Protein AF-A0A7J4EWU8-F1 (afdb_monomer)

Radius of gyration: 18.32 Å; Cα contacts (8 Å, |Δi|>4): 40; chains: 1; bounding box: 39×25×61 Å

Sequence (94 aa):
MYIPIKEIVLLIASMGILLASYRLWVMKDGKNMVYARIHIASVIDLACILIMLILNRPLLALLYLVLSPFAAHAIANADYYDRMKEKLTRKLRG

Solvent-accessible surface area (backbone atoms only — not comparable to full-atom values): 5342 Å² total; per-residue (Å²): 135,85,76,61,68,68,58,57,52,48,50,55,50,53,52,50,46,52,53,52,51,50,52,57,68,70,59,74,92,55,102,62,41,67,62,55,45,43,54,52,50,53,53,45,52,52,52,50,31,52,51,30,47,76,69,72,35,55,73,60,21,54,52,48,63,58,46,50,60,53,50,47,50,52,54,54,49,52,56,50,52,52,54,51,50,53,51,50,55,51,59,74,75,101

Nearest PDB structures (foldseek):
  8gym-assembly1_4l  TM=4.592E-01  e=3.844E+00  Tetrahymena thermophila SB210

Mean predicted aligned error: 6.3 Å

Secondary structure (DSSP, 8-state):
----HHHHHHHHHHHHHHHHHHHHHHPPP-TTHHHHHHHHHHHHHHHHHHHHHHTT-HHHHHHHHHHHHHHHHHHHHHHHHHHHHHHHHHHHH-

pLDDT: mean 86.39, std 7.36, range [47.22, 94.75]

Structure (mmCIF, N/CA/C/O backbone):
data_AF-A0A7J4EWU8-F1
#
_entry.id   AF-A0A7J4EWU8-F1
#
loop_
_atom_site.group_PDB
_atom_site.id
_atom_site.type_symbol
_atom_site.label_atom_id
_atom_site.label_alt_id
_atom_site.label_comp_id
_atom_site.label_asym_id
_atom_site.label_entity_id
_atom_site.label_seq_id
_atom_site.pdbx_PDB_ins_code
_atom_site.Cartn_x
_atom_site.Cartn_y
_atom_site.Cartn_z
_atom_site.occupancy
_atom_site.B_iso_or_equiv
_atom_site.auth_seq_id
_atom_site.auth_comp_id
_atom_site.auth_asym_id
_atom_site.auth_atom_id
_atom_site.pdbx_PDB_model_num
ATOM 1 N N . MET A 1 1 ? -13.691 14.874 28.356 1.00 47.22 1 MET A N 1
ATOM 2 C CA . MET A 1 1 ? -13.633 14.768 26.883 1.00 47.22 1 MET A CA 1
ATOM 3 C C . MET A 1 1 ? -13.024 13.413 26.552 1.00 47.22 1 MET A C 1
ATOM 5 O O . MET A 1 1 ? -11.810 13.280 26.593 1.00 47.22 1 MET A O 1
ATOM 9 N N . TYR A 1 2 ? -13.847 12.375 26.376 1.00 61.62 2 TYR A N 1
ATOM 10 C CA . TYR A 1 2 ? -13.344 11.062 25.967 1.00 61.62 2 TYR A CA 1
ATOM 11 C C . TYR A 1 2 ? -13.066 11.145 24.476 1.00 61.62 2 TYR A C 1
ATOM 13 O O . TYR A 1 2 ? -14.005 11.293 23.700 1.00 61.62 2 TYR A O 1
ATOM 21 N N . ILE A 1 3 ? -11.793 11.124 24.087 1.00 64.81 3 ILE A N 1
ATOM 22 C CA . ILE A 1 3 ? -11.449 10.906 22.689 1.00 64.81 3 ILE A CA 1
ATOM 23 C C . ILE A 1 3 ? -11.608 9.401 22.471 1.00 64.81 3 ILE A C 1
ATOM 25 O O . ILE A 1 3 ? -10.877 8.622 23.090 1.00 64.81 3 ILE A O 1
ATOM 29 N N . PRO A 1 4 ? -12.593 8.967 21.680 1.00 80.31 4 PRO A N 1
ATOM 30 C CA . PRO A 1 4 ? -12.760 7.555 21.391 1.00 80.31 4 PRO A CA 1
ATOM 31 C C . PRO A 1 4 ? -11.495 7.006 20.697 1.00 80.31 4 PRO A C 1
ATOM 33 O O . PRO A 1 4 ? -10.903 7.615 19.806 1.00 80.31 4 PRO A O 1
ATOM 36 N N . ILE A 1 5 ? -11.006 5.869 21.203 1.00 82.06 5 ILE A N 1
ATOM 37 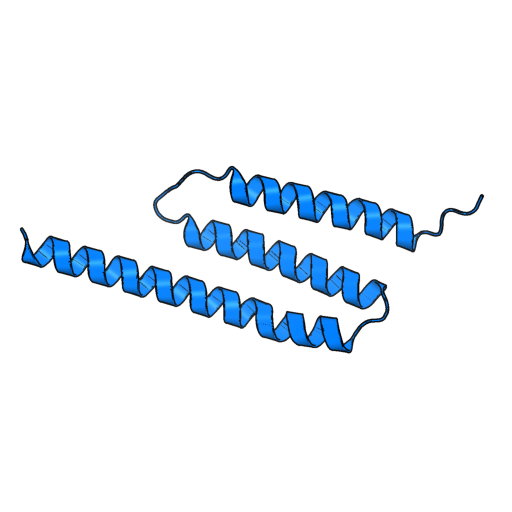C CA . ILE A 1 5 ? -9.699 5.285 20.842 1.00 82.06 5 ILE A CA 1
ATOM 38 C C . ILE A 1 5 ? -9.631 4.962 19.342 1.00 82.06 5 ILE A C 1
ATOM 40 O O . ILE A 1 5 ? -8.564 5.047 18.733 1.00 82.06 5 ILE A O 1
ATOM 44 N N . LYS A 1 6 ? -10.774 4.628 18.729 1.00 80.75 6 LYS A N 1
ATOM 45 C CA . LYS A 1 6 ? -10.869 4.279 17.306 1.00 80.75 6 LYS A CA 1
ATOM 46 C C . LYS A 1 6 ? -10.447 5.442 16.410 1.00 80.75 6 LYS A C 1
ATOM 48 O O . LYS A 1 6 ? -9.798 5.222 15.397 1.00 80.75 6 LYS A O 1
ATOM 53 N N . GLU A 1 7 ? -10.765 6.664 16.802 1.00 84.94 7 GLU A N 1
ATOM 54 C CA . GLU A 1 7 ? -10.562 7.891 16.048 1.00 84.94 7 GLU A CA 1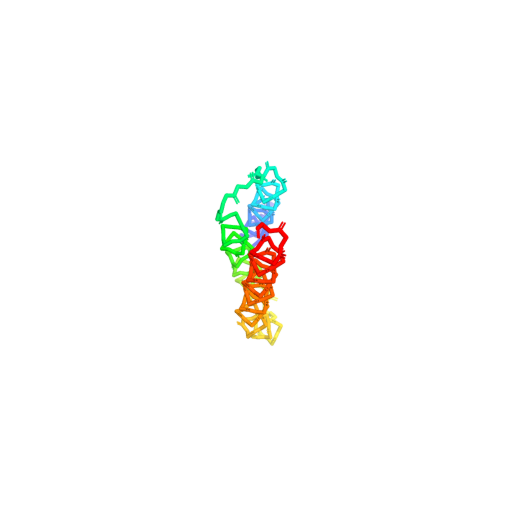
ATOM 55 C C . GLU A 1 7 ? -9.089 8.289 16.078 1.00 84.94 7 GLU A C 1
ATOM 57 O O . GLU A 1 7 ? -8.535 8.650 15.044 1.00 84.94 7 GLU A O 1
ATOM 62 N N . ILE A 1 8 ? -8.421 8.125 17.226 1.00 86.62 8 ILE A N 1
ATOM 63 C CA . ILE A 1 8 ? -6.966 8.310 17.344 1.00 86.62 8 ILE A CA 1
ATOM 64 C C . ILE A 1 8 ? -6.232 7.291 16.468 1.00 86.62 8 ILE A C 1
ATOM 66 O O . ILE A 1 8 ? -5.322 7.655 15.722 1.00 86.62 8 ILE A O 1
ATOM 70 N N . VAL A 1 9 ? -6.650 6.022 16.520 1.00 83.62 9 VAL A N 1
ATOM 71 C CA . VAL A 1 9 ? -6.074 4.955 15.690 1.00 83.62 9 VAL A CA 1
ATOM 72 C C . VAL A 1 9 ? -6.288 5.249 14.205 1.00 83.62 9 VAL A C 1
ATOM 74 O O . VAL A 1 9 ? -5.351 5.112 13.420 1.00 83.62 9 VAL A O 1
ATOM 77 N N . LEU A 1 10 ? -7.478 5.719 13.817 1.00 85.31 10 LEU A N 1
ATOM 78 C CA . LEU A 1 10 ? -7.762 6.110 12.437 1.00 85.31 10 LEU A CA 1
ATOM 79 C C . LEU A 1 10 ? -6.891 7.270 11.974 1.00 85.31 10 LEU A C 1
ATOM 81 O O . LEU A 1 10 ? -6.389 7.254 10.852 1.00 85.31 10 LEU A O 1
ATOM 85 N N . LEU A 1 11 ? -6.708 8.271 12.831 1.00 88.31 11 LEU A N 1
ATOM 86 C CA . LEU A 1 11 ? -5.931 9.456 12.508 1.00 88.31 11 LEU A CA 1
ATOM 87 C C . LEU A 1 11 ? -4.466 9.076 12.270 1.00 88.31 11 LEU A C 1
ATOM 89 O O . LEU A 1 11 ? -3.910 9.427 11.230 1.00 88.31 11 LEU A O 1
ATOM 93 N N . ILE A 1 12 ? -3.875 8.265 13.152 1.00 87.88 12 ILE A N 1
ATOM 94 C CA . ILE A 1 12 ? -2.503 7.761 12.988 1.00 87.88 12 ILE A CA 1
ATOM 95 C C . ILE A 1 12 ? -2.382 6.898 11.725 1.00 87.88 12 ILE A C 1
ATOM 97 O O . ILE A 1 12 ? -1.442 7.075 10.948 1.00 87.88 12 ILE A O 1
ATOM 101 N N . ALA A 1 13 ? -3.339 5.999 11.480 1.00 86.12 13 ALA A N 1
ATOM 102 C CA . ALA A 1 13 ? -3.326 5.132 10.305 1.00 86.12 13 ALA A CA 1
ATOM 103 C C . ALA A 1 13 ? -3.438 5.932 8.995 1.00 86.12 13 ALA A C 1
ATOM 105 O O . ALA A 1 13 ? -2.680 5.692 8.055 1.00 86.12 13 ALA A O 1
ATOM 106 N N . SER A 1 14 ? -4.322 6.933 8.951 1.00 86.94 14 SER A N 1
ATOM 107 C CA . SER A 1 14 ? -4.485 7.819 7.793 1.00 86.94 14 SER A CA 1
ATOM 108 C C . SER A 1 14 ? -3.220 8.639 7.515 1.00 86.94 14 SER A C 1
ATOM 110 O O . SER A 1 14 ? -2.781 8.725 6.367 1.00 86.94 14 SER A O 1
ATOM 112 N N . MET A 1 15 ? -2.558 9.145 8.563 1.00 90.81 15 MET A N 1
ATOM 113 C CA . MET A 1 15 ? -1.270 9.829 8.445 1.00 90.81 15 MET A CA 1
ATOM 114 C C . MET A 1 15 ? -0.183 8.890 7.899 1.00 90.81 15 MET A C 1
ATOM 116 O O . MET A 1 15 ? 0.593 9.274 7.026 1.00 90.81 15 MET A O 1
ATOM 120 N N . GLY A 1 16 ? -0.157 7.634 8.357 1.00 87.19 16 GLY A N 1
ATOM 121 C CA . GLY A 1 16 ? 0.749 6.604 7.846 1.00 87.19 16 GLY A CA 1
ATOM 122 C C . GLY A 1 16 ? 0.547 6.315 6.354 1.00 87.19 16 GLY A C 1
ATOM 123 O O . GLY A 1 16 ? 1.525 6.241 5.608 1.00 87.19 16 GLY A O 1
ATOM 124 N N . ILE A 1 17 ? -0.708 6.227 5.900 1.00 89.00 17 ILE A N 1
ATOM 125 C CA . ILE A 1 17 ? -1.058 6.042 4.482 1.00 89.00 17 ILE A CA 1
ATOM 126 C C . ILE A 1 17 ?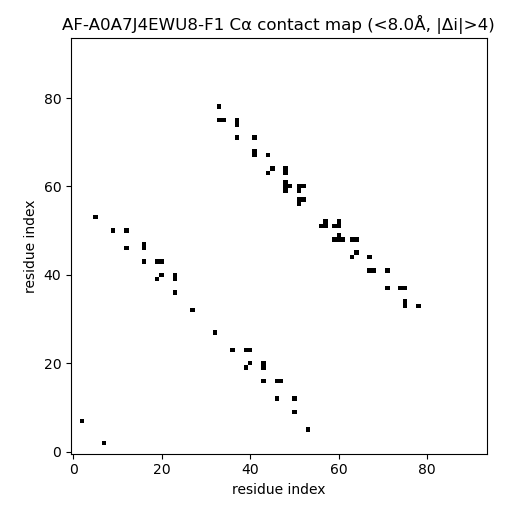 -0.578 7.226 3.635 1.00 89.00 17 ILE A C 1
ATOM 128 O O . ILE A 1 17 ? -0.007 7.021 2.560 1.00 89.00 17 ILE A O 1
ATOM 132 N N . LEU A 1 18 ? -0.750 8.459 4.121 1.00 89.75 18 LEU A N 1
ATOM 133 C CA . LEU A 1 18 ? -0.268 9.659 3.431 1.00 89.75 18 LEU A CA 1
ATOM 134 C C . LEU A 1 18 ? 1.259 9.663 3.300 1.00 89.75 18 LEU A C 1
ATOM 136 O O . LEU A 1 18 ? 1.780 9.905 2.211 1.00 89.75 18 LEU A O 1
ATOM 140 N N . LEU A 1 19 ? 1.985 9.330 4.371 1.00 89.06 19 LEU A N 1
ATOM 141 C CA . LEU A 1 19 ? 3.448 9.238 4.342 1.00 89.06 19 LEU A CA 1
ATOM 142 C C . LEU A 1 19 ? 3.942 8.136 3.395 1.00 89.06 19 LEU A C 1
ATOM 144 O O . LEU A 1 19 ? 4.903 8.342 2.650 1.00 89.06 19 LEU A O 1
ATOM 148 N N . ALA A 1 20 ? 3.283 6.977 3.386 1.00 86.81 20 ALA A N 1
ATOM 149 C CA . ALA A 1 20 ? 3.610 5.883 2.477 1.00 86.81 20 ALA A CA 1
ATOM 150 C C . ALA A 1 20 ? 3.351 6.266 1.008 1.00 86.81 20 ALA A C 1
ATOM 152 O O . ALA A 1 20 ? 4.188 5.997 0.145 1.00 86.81 20 ALA A O 1
ATOM 153 N N . SER A 1 21 ? 2.247 6.969 0.740 1.00 86.81 21 SER A N 1
ATOM 154 C CA . SER A 1 21 ? 1.905 7.491 -0.590 1.00 86.81 21 SER A CA 1
ATOM 155 C C . SER A 1 21 ? 2.900 8.558 -1.056 1.00 86.81 21 SER A C 1
ATOM 157 O O . SER A 1 21 ? 3.354 8.535 -2.198 1.00 86.81 21 SER A O 1
ATOM 159 N N . TYR A 1 22 ? 3.325 9.451 -0.160 1.00 89.00 22 TYR A N 1
ATOM 160 C CA . TYR A 1 22 ? 4.373 10.432 -0.446 1.00 89.00 22 TYR A CA 1
ATOM 161 C C . TYR A 1 22 ? 5.706 9.754 -0.788 1.00 89.00 22 TYR A C 1
ATOM 163 O O . TYR A 1 22 ? 6.372 10.103 -1.762 1.00 89.00 22 TYR A O 1
ATOM 171 N N . ARG A 1 23 ? 6.082 8.722 -0.028 1.00 84.75 23 ARG A N 1
ATOM 172 C CA . ARG A 1 23 ? 7.298 7.943 -0.283 1.00 84.75 23 ARG A CA 1
ATOM 173 C C . ARG A 1 23 ? 7.235 7.187 -1.611 1.00 84.75 23 ARG A C 1
ATOM 175 O O . ARG A 1 23 ? 8.265 7.052 -2.264 1.00 84.75 23 ARG A O 1
ATOM 182 N N . LEU A 1 24 ? 6.049 6.738 -2.028 1.00 85.06 24 LEU A N 1
ATOM 183 C CA . LEU A 1 24 ? 5.821 6.158 -3.352 1.00 85.06 24 LEU A CA 1
ATOM 184 C C . LEU A 1 24 ? 6.058 7.187 -4.471 1.00 85.06 24 LEU A C 1
ATOM 186 O O . LEU A 1 24 ? 6.702 6.856 -5.464 1.00 85.06 24 LEU A O 1
ATOM 190 N N . TRP A 1 25 ? 5.587 8.424 -4.283 1.00 82.88 25 TRP A N 1
ATOM 191 C CA . TRP A 1 25 ? 5.742 9.526 -5.239 1.00 82.88 25 TRP A CA 1
ATOM 192 C C . TRP A 1 25 ? 7.201 9.973 -5.408 1.00 82.88 25 TRP A C 1
ATOM 194 O O . TRP A 1 25 ? 7.656 10.220 -6.520 1.00 82.88 25 TRP A O 1
ATOM 204 N N . VAL A 1 26 ? 7.947 10.089 -4.306 1.00 84.25 26 VAL A N 1
ATOM 205 C CA . VAL A 1 26 ? 9.326 10.620 -4.307 1.00 84.25 26 VAL A CA 1
ATOM 206 C C . VAL A 1 26 ? 10.358 9.602 -4.811 1.00 84.25 26 VAL A C 1
ATOM 208 O O . VAL A 1 26 ? 11.491 9.962 -5.139 1.00 84.25 26 VAL A O 1
ATOM 211 N N . MET A 1 27 ? 10.002 8.319 -4.878 1.00 80.19 27 MET A N 1
ATOM 212 C CA . MET A 1 27 ? 10.943 7.264 -5.239 1.00 80.19 27 MET A CA 1
ATOM 213 C C . MET A 1 27 ? 11.429 7.423 -6.702 1.00 80.19 27 MET A C 1
ATOM 215 O O . MET A 1 27 ? 10.626 7.499 -7.629 1.00 80.19 27 MET A O 1
ATOM 219 N N . LYS A 1 28 ? 12.755 7.449 -6.911 1.00 77.69 28 LYS A N 1
ATOM 220 C CA . LYS A 1 28 ? 13.424 7.698 -8.210 1.00 77.69 28 LYS A CA 1
ATOM 221 C C . LYS A 1 28 ? 13.554 6.464 -9.106 1.00 77.69 28 LYS A C 1
ATOM 223 O O . LYS A 1 28 ? 14.038 5.442 -8.622 1.00 77.69 28 LYS A O 1
ATOM 228 N N . ASP A 1 29 ? 13.263 6.622 -10.406 1.00 73.88 29 ASP A N 1
ATOM 229 C CA . ASP A 1 29 ? 13.326 5.581 -11.456 1.00 73.88 29 ASP A CA 1
ATOM 230 C C . ASP A 1 29 ? 14.649 4.798 -11.517 1.00 73.88 29 ASP A C 1
ATOM 232 O O . ASP A 1 29 ? 15.738 5.359 -11.617 1.00 73.88 29 ASP A O 1
ATOM 236 N N . GLY A 1 30 ? 14.537 3.464 -11.438 1.00 74.44 30 GLY A N 1
ATOM 237 C CA . GLY A 1 30 ? 15.646 2.512 -11.337 1.00 74.44 30 GLY A CA 1
ATOM 238 C C . GLY A 1 30 ? 15.257 1.087 -11.761 1.00 74.44 30 GLY A C 1
ATOM 239 O O . GLY A 1 30 ? 14.092 0.787 -12.010 1.00 74.44 30 GLY A O 1
ATOM 240 N N . LYS A 1 31 ? 16.241 0.179 -11.838 1.00 66.38 31 LYS A N 1
ATOM 241 C CA . LYS A 1 31 ? 16.148 -1.113 -12.561 1.00 66.38 31 LYS A CA 1
ATOM 242 C C . LYS A 1 31 ? 15.074 -2.102 -12.050 1.00 66.38 31 LYS A C 1
ATOM 244 O O . LYS A 1 31 ? 14.635 -2.948 -12.821 1.00 66.38 31 LYS A O 1
ATOM 249 N N . ASN A 1 32 ? 14.612 -1.964 -10.801 1.00 73.75 32 ASN A N 1
ATOM 250 C CA . ASN A 1 32 ? 13.589 -2.819 -10.159 1.00 73.75 32 ASN A CA 1
ATOM 251 C C . ASN A 1 32 ? 12.477 -2.009 -9.470 1.00 73.75 32 ASN A C 1
ATOM 253 O O . ASN A 1 32 ? 11.812 -2.468 -8.540 1.00 73.75 32 ASN A O 1
ATOM 257 N N . MET A 1 33 ? 12.286 -0.770 -9.901 1.00 80.94 33 MET A N 1
ATOM 258 C CA . MET A 1 33 ? 11.439 0.171 -9.188 1.00 80.94 33 MET A CA 1
ATOM 259 C C . MET A 1 33 ? 9.957 -0.158 -9.183 1.00 80.94 33 MET A C 1
ATOM 261 O O . MET A 1 33 ? 9.289 0.075 -8.182 1.00 80.94 33 MET A O 1
ATOM 265 N N . VAL A 1 34 ? 9.437 -0.668 -10.297 1.00 82.94 34 VAL A N 1
ATOM 266 C CA . VAL A 1 34 ? 8.013 -0.987 -10.410 1.00 82.94 34 VAL A CA 1
ATOM 267 C C . VAL A 1 34 ? 7.634 -2.041 -9.373 1.00 82.94 34 VAL A C 1
ATOM 269 O O . VAL A 1 34 ? 6.635 -1.880 -8.686 1.00 82.94 34 VAL A O 1
ATOM 272 N N . TYR A 1 35 ? 8.499 -3.031 -9.144 1.00 83.19 35 TYR A N 1
ATOM 273 C CA . TYR A 1 35 ? 8.294 -4.029 -8.097 1.00 83.19 35 TYR A CA 1
ATOM 274 C C . TYR A 1 35 ? 8.292 -3.412 -6.689 1.00 83.19 35 TYR A C 1
ATOM 276 O O . TYR A 1 35 ? 7.420 -3.714 -5.879 1.00 83.19 35 TYR A O 1
ATOM 284 N N . ALA A 1 36 ? 9.222 -2.491 -6.405 1.00 84.69 36 ALA A N 1
ATOM 285 C CA . ALA A 1 36 ? 9.257 -1.774 -5.128 1.00 84.69 36 ALA A CA 1
ATOM 286 C C . ALA A 1 36 ? 8.020 -0.879 -4.924 1.00 84.69 36 ALA A C 1
ATOM 288 O O . ALA A 1 36 ? 7.480 -0.812 -3.821 1.00 84.69 36 ALA A O 1
ATOM 289 N N . ARG A 1 37 ? 7.545 -0.221 -5.990 1.00 87.12 37 ARG A N 1
ATOM 290 C CA . ARG A 1 37 ? 6.327 0.598 -5.978 1.00 87.12 37 ARG A CA 1
ATOM 291 C C . ARG A 1 37 ? 5.083 -0.249 -5.725 1.00 87.12 37 ARG A C 1
ATOM 293 O O . ARG A 1 37 ? 4.289 0.108 -4.861 1.00 87.12 37 ARG A O 1
ATOM 300 N N . ILE A 1 38 ? 4.959 -1.388 -6.407 1.00 89.69 38 ILE A N 1
ATOM 301 C CA . ILE A 1 38 ? 3.867 -2.345 -6.193 1.00 89.69 38 ILE A CA 1
ATOM 302 C C . ILE A 1 38 ? 3.886 -2.854 -4.749 1.00 89.69 38 ILE A C 1
ATOM 304 O O . ILE A 1 38 ? 2.851 -2.836 -4.099 1.00 89.69 38 ILE A O 1
ATOM 308 N N . HIS A 1 39 ? 5.050 -3.219 -4.202 1.00 86.88 39 HIS A N 1
ATOM 309 C CA . HIS A 1 39 ? 5.139 -3.690 -2.818 1.00 86.88 39 HIS A CA 1
ATOM 310 C C . HIS A 1 39 ? 4.693 -2.623 -1.803 1.00 86.88 39 HIS A C 1
ATOM 312 O O . HIS A 1 39 ? 4.030 -2.945 -0.819 1.00 86.88 39 HIS A O 1
ATOM 318 N N . ILE A 1 40 ? 5.043 -1.349 -2.010 1.00 87.25 40 ILE A N 1
ATOM 319 C CA . ILE A 1 40 ? 4.597 -0.258 -1.127 1.00 87.25 40 ILE A CA 1
ATOM 320 C C . ILE A 1 40 ? 3.093 -0.014 -1.286 1.00 87.25 40 ILE A C 1
ATOM 322 O O . ILE A 1 40 ? 2.402 0.121 -0.280 1.00 87.25 40 ILE A O 1
ATOM 326 N N . ALA A 1 41 ? 2.579 -0.015 -2.517 1.00 89.06 41 ALA A N 1
ATOM 327 C CA . ALA A 1 41 ? 1.151 0.122 -2.789 1.00 89.06 41 ALA A CA 1
ATOM 328 C C . ALA A 1 41 ? 0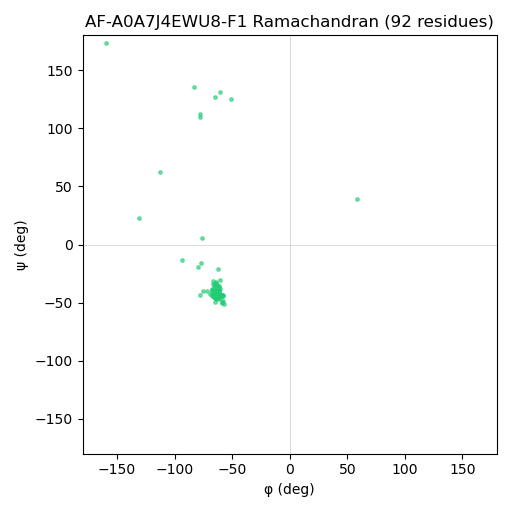.332 -1.010 -2.142 1.00 89.06 41 ALA A C 1
ATOM 330 O O . ALA A 1 41 ? -0.643 -0.731 -1.455 1.00 89.06 41 ALA A O 1
ATOM 331 N N . SER A 1 42 ? 0.783 -2.265 -2.236 1.00 88.12 42 SER A N 1
ATOM 332 C CA . SER A 1 42 ? 0.117 -3.401 -1.584 1.00 88.12 42 SER A CA 1
ATOM 333 C C . SER A 1 42 ? 0.106 -3.292 -0.054 1.00 88.12 42 SER A C 1
ATOM 335 O O . SER A 1 42 ? -0.867 -3.690 0.582 1.00 88.12 42 SER A O 1
ATOM 337 N N . VAL A 1 43 ? 1.154 -2.729 0.563 1.00 89.12 43 VAL A N 1
ATOM 338 C CA . VAL A 1 43 ? 1.165 -2.463 2.016 1.00 89.12 43 VAL A CA 1
ATOM 339 C C . VAL A 1 43 ? 0.151 -1.373 2.385 1.00 89.12 43 VAL A C 1
ATOM 341 O O . VAL A 1 43 ? -0.529 -1.493 3.405 1.00 89.12 43 VAL A O 1
ATOM 344 N N . ILE A 1 44 ? 0.020 -0.332 1.557 1.00 90.44 44 ILE A N 1
ATOM 345 C CA . ILE A 1 44 ? -0.981 0.729 1.741 1.00 90.44 44 ILE A CA 1
ATOM 346 C C . ILE A 1 44 ? -2.401 0.162 1.612 1.00 90.44 44 ILE A C 1
ATOM 348 O O . ILE A 1 44 ? -3.241 0.430 2.471 1.00 90.44 44 ILE A O 1
ATOM 352 N N . ASP A 1 45 ? -2.657 -0.660 0.593 1.00 90.69 45 ASP A N 1
ATOM 353 C CA . ASP A 1 45 ? -3.952 -1.315 0.391 1.00 90.69 45 ASP A CA 1
ATOM 354 C C . ASP A 1 45 ? -4.335 -2.181 1.596 1.00 90.69 45 ASP A C 1
ATOM 356 O O . ASP A 1 45 ? -5.465 -2.107 2.082 1.00 90.69 45 ASP A O 1
ATOM 360 N N . LEU A 1 46 ? -3.383 -2.953 2.133 1.00 90.31 46 LEU A N 1
ATOM 361 C CA . LEU A 1 46 ? -3.604 -3.791 3.312 1.00 90.31 46 LEU A CA 1
ATOM 362 C C . LEU A 1 46 ? -3.947 -2.955 4.556 1.00 90.31 46 LEU A C 1
ATOM 364 O O . LEU A 1 46 ? -4.844 -3.319 5.319 1.00 90.31 46 LEU A O 1
ATOM 368 N N . ALA A 1 47 ? -3.282 -1.812 4.740 1.00 90.12 47 ALA A N 1
ATOM 369 C CA . ALA A 1 47 ? -3.613 -0.872 5.809 1.00 90.12 47 ALA A CA 1
ATOM 370 C C . ALA A 1 47 ? -5.031 -0.296 5.636 1.00 90.12 47 ALA A C 1
ATOM 372 O O . ALA A 1 47 ? -5.788 -0.216 6.604 1.00 90.12 47 ALA A O 1
ATOM 373 N N . CYS A 1 48 ? -5.428 0.034 4.404 1.00 88.56 48 CYS A N 1
ATOM 374 C CA . CYS A 1 48 ? -6.784 0.484 4.081 1.00 88.56 48 CYS A CA 1
ATOM 375 C C . CYS A 1 48 ? -7.845 -0.587 4.386 1.00 88.56 48 CYS A C 1
ATOM 377 O O . CYS A 1 48 ? -8.866 -0.284 5.006 1.00 88.56 48 CYS A O 1
ATOM 379 N N . ILE A 1 49 ? -7.591 -1.846 4.019 1.00 91.88 49 ILE A N 1
ATOM 380 C CA . ILE A 1 49 ? -8.466 -2.990 4.326 1.00 91.88 49 ILE A CA 1
ATOM 381 C C . ILE A 1 49 ? -8.656 -3.132 5.841 1.00 91.88 49 ILE A C 1
ATOM 383 O O . ILE A 1 49 ? -9.780 -3.308 6.315 1.00 91.88 49 ILE A O 1
ATOM 387 N N . LEU A 1 50 ? -7.574 -3.001 6.615 1.00 88.25 50 LEU A N 1
ATOM 388 C CA . LEU A 1 50 ? -7.629 -3.075 8.074 1.00 88.25 50 LEU A CA 1
ATOM 389 C C . LEU A 1 50 ? -8.477 -1.941 8.673 1.00 88.25 50 LEU A C 1
ATOM 391 O O . LEU A 1 50 ? -9.305 -2.188 9.550 1.00 88.25 50 LEU A O 1
ATOM 395 N N . ILE A 1 51 ? -8.334 -0.714 8.165 1.00 88.12 51 ILE A N 1
ATOM 396 C CA . ILE A 1 51 ? -9.168 0.428 8.571 1.00 88.12 51 ILE A CA 1
ATOM 397 C C . ILE A 1 51 ? -10.645 0.159 8.252 1.00 88.12 51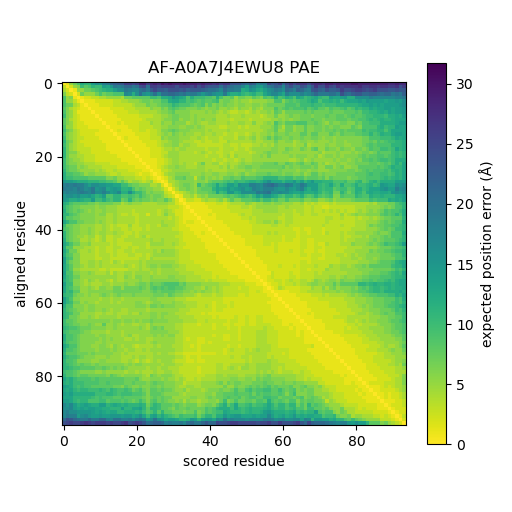 ILE A C 1
ATOM 399 O O . ILE A 1 51 ? -11.507 0.396 9.097 1.00 88.12 51 ILE A O 1
ATOM 403 N N . MET A 1 52 ? -10.957 -0.386 7.073 1.00 89.12 52 MET A N 1
ATOM 404 C CA . MET A 1 52 ? -12.335 -0.731 6.702 1.00 89.12 52 MET A CA 1
ATOM 405 C C . MET A 1 52 ? -12.957 -1.780 7.631 1.00 89.12 52 MET A C 1
ATOM 407 O O . MET A 1 52 ? -14.144 -1.677 7.956 1.00 89.12 52 MET A O 1
ATOM 411 N N . LEU A 1 53 ? -12.172 -2.750 8.111 1.00 88.00 53 LEU A N 1
ATOM 412 C CA . LEU A 1 53 ? -12.622 -3.700 9.134 1.00 88.00 53 LEU A CA 1
ATOM 413 C C . LEU A 1 53 ? -12.925 -2.998 10.464 1.00 88.00 53 LEU A C 1
ATOM 415 O O . LEU A 1 53 ? -13.973 -3.249 11.058 1.00 88.00 53 LEU A O 1
ATOM 419 N N . ILE A 1 54 ? -12.072 -2.063 10.899 1.00 85.06 54 ILE A N 1
ATOM 420 C CA . ILE A 1 54 ? -12.286 -1.267 12.123 1.00 85.06 54 ILE A CA 1
ATOM 421 C C . ILE A 1 54 ? -13.552 -0.395 12.014 1.00 85.06 54 ILE A C 1
ATOM 423 O O . ILE A 1 54 ? -14.281 -0.237 12.998 1.00 85.06 54 ILE A O 1
ATOM 427 N N . LEU A 1 55 ? -13.856 0.121 10.817 1.00 86.88 55 LEU A N 1
ATOM 428 C CA . LEU A 1 55 ? -15.077 0.882 10.513 1.00 86.88 55 LEU A CA 1
ATOM 429 C C . LEU A 1 55 ? -16.335 0.010 10.370 1.00 86.88 55 LEU A C 1
ATOM 431 O O . LEU A 1 55 ? -17.400 0.525 10.023 1.00 86.88 55 LEU A O 1
ATOM 435 N N . ASN A 1 56 ? -16.235 -1.295 10.637 1.00 88.81 56 ASN A N 1
ATOM 436 C CA . ASN A 1 56 ? -17.328 -2.253 10.507 1.00 88.81 56 ASN A CA 1
ATOM 437 C C . ASN A 1 56 ? -17.908 -2.305 9.077 1.00 88.81 56 ASN A C 1
ATOM 439 O O . ASN A 1 56 ? -19.117 -2.422 8.872 1.00 88.81 56 ASN A O 1
ATOM 443 N N . ARG A 1 57 ? -17.033 -2.211 8.064 1.00 90.81 57 ARG A N 1
ATOM 444 C CA . ARG A 1 57 ? -17.358 -2.354 6.633 1.00 90.81 57 ARG A CA 1
ATOM 445 C C . ARG A 1 57 ? -16.717 -3.626 6.047 1.00 90.81 57 ARG A C 1
ATOM 447 O O . ARG A 1 57 ? -15.904 -3.535 5.126 1.00 90.81 57 ARG A O 1
ATOM 454 N N . PRO A 1 58 ? -17.077 -4.829 6.538 1.00 90.75 58 PRO A N 1
ATOM 455 C CA . PRO A 1 58 ? -16.382 -6.071 6.190 1.00 90.75 58 PRO A CA 1
ATOM 456 C C . PRO A 1 58 ? -16.525 -6.464 4.715 1.00 90.75 58 PRO A C 1
ATOM 458 O O . PRO A 1 58 ? -15.577 -6.971 4.126 1.00 90.75 58 PRO A O 1
ATOM 461 N N . LEU A 1 59 ? -17.676 -6.185 4.092 1.00 92.19 59 LEU A N 1
ATOM 462 C CA . LEU A 1 59 ? -17.906 -6.506 2.680 1.00 92.19 59 LEU A CA 1
ATOM 463 C C . LEU A 1 59 ? -16.950 -5.732 1.756 1.00 92.19 59 LEU A C 1
ATOM 465 O O . LEU A 1 59 ? -16.423 -6.285 0.795 1.00 92.19 59 LEU A O 1
ATOM 469 N N . LEU A 1 60 ? -16.689 -4.462 2.086 1.00 90.94 60 LEU A N 1
ATOM 470 C CA . LEU A 1 60 ? -15.776 -3.605 1.332 1.00 90.94 60 LEU A CA 1
ATOM 471 C C . LEU A 1 60 ? -14.315 -4.022 1.547 1.00 90.94 60 LEU A C 1
ATOM 473 O O . LEU A 1 60 ? -13.546 -4.079 0.592 1.00 90.94 60 LEU A O 1
ATOM 477 N N . ALA A 1 61 ? -13.960 -4.383 2.783 1.00 93.25 61 ALA A N 1
ATOM 478 C CA . ALA A 1 61 ? -12.642 -4.911 3.116 1.00 93.25 61 ALA A CA 1
ATOM 479 C C . ALA A 1 61 ? -12.331 -6.207 2.346 1.00 93.25 61 ALA A C 1
ATOM 481 O O . ALA A 1 61 ? -11.245 -6.346 1.793 1.00 93.25 61 ALA A O 1
ATOM 482 N N . LEU A 1 62 ? -13.293 -7.131 2.258 1.00 93.50 62 LEU A N 1
ATOM 483 C CA . LEU A 1 62 ? -13.136 -8.390 1.527 1.00 93.50 62 LEU A CA 1
ATOM 484 C C . LEU A 1 62 ? -12.995 -8.168 0.017 1.00 93.50 62 LEU A C 1
ATOM 486 O O . LEU A 1 62 ? -12.165 -8.808 -0.625 1.00 93.50 62 LEU A O 1
ATOM 490 N N . LEU A 1 63 ? -13.758 -7.226 -0.540 1.00 94.75 63 LEU A N 1
ATOM 491 C CA . LEU A 1 63 ? -13.620 -6.837 -1.940 1.00 94.75 63 LEU A CA 1
ATOM 492 C C . LEU A 1 63 ? -12.201 -6.324 -2.230 1.00 94.75 63 LEU A C 1
ATOM 494 O O . LEU A 1 63 ? -11.544 -6.818 -3.145 1.00 94.75 63 LEU A O 1
ATOM 498 N N . TYR A 1 64 ? -11.699 -5.388 -1.419 1.00 92.06 64 TYR A N 1
ATOM 499 C CA . TYR A 1 64 ? -10.341 -4.857 -1.567 1.00 92.06 64 TYR A CA 1
ATOM 500 C C . TYR A 1 64 ? -9.253 -5.914 -1.334 1.00 92.06 64 TYR A C 1
ATOM 502 O O . TYR A 1 64 ? -8.230 -5.888 -2.017 1.00 92.06 64 TYR A O 1
ATOM 510 N N . LEU A 1 65 ? -9.479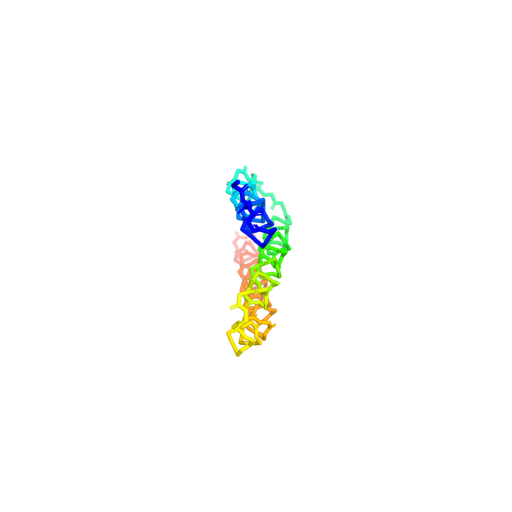 -6.868 -0.425 1.00 92.56 65 LEU A N 1
ATOM 511 C CA . LEU A 1 65 ? -8.566 -7.984 -0.166 1.00 92.56 65 LEU A CA 1
ATOM 512 C C . LEU A 1 65 ? -8.362 -8.860 -1.405 1.00 92.56 65 LEU A C 1
ATOM 514 O O . LEU A 1 65 ? -7.248 -9.306 -1.660 1.00 92.56 65 LEU A O 1
ATOM 518 N N . VAL A 1 66 ? -9.420 -9.088 -2.183 1.00 93.50 66 VAL A N 1
ATOM 519 C CA . VAL A 1 66 ? -9.321 -9.823 -3.449 1.00 93.50 66 VAL A CA 1
ATOM 520 C C . VAL A 1 66 ? -8.746 -8.928 -4.544 1.00 93.50 66 VAL A C 1
ATOM 522 O O . VAL A 1 66 ? -7.872 -9.361 -5.282 1.00 93.50 66 VAL A O 1
ATOM 525 N N . LEU A 1 67 ? -9.176 -7.671 -4.655 1.00 91.94 67 LEU A N 1
ATOM 526 C CA . LEU A 1 67 ? -8.729 -6.785 -5.735 1.00 91.94 67 LEU A CA 1
ATOM 527 C C . LEU A 1 67 ? -7.243 -6.404 -5.658 1.00 91.94 67 LEU A C 1
ATOM 529 O O . LEU A 1 67 ? -6.584 -6.373 -6.696 1.00 91.94 67 LEU A O 1
ATOM 533 N N . SER A 1 68 ? -6.704 -6.136 -4.466 1.00 91.25 68 SER A N 1
ATOM 534 C CA . SER A 1 68 ? -5.318 -5.671 -4.294 1.00 91.25 68 SER A CA 1
ATOM 535 C C . SER A 1 68 ? -4.259 -6.617 -4.900 1.00 91.25 68 SER A C 1
ATOM 537 O O . SER A 1 68 ? -3.461 -6.157 -5.724 1.00 91.25 68 SER A O 1
ATOM 539 N N . PRO A 1 69 ? -4.241 -7.939 -4.615 1.00 90.31 69 PRO A N 1
ATOM 540 C CA . PRO A 1 69 ? -3.253 -8.842 -5.209 1.00 90.31 69 PRO A CA 1
ATOM 541 C C . PRO A 1 69 ? -3.433 -9.011 -6.724 1.00 90.31 69 PRO A C 1
ATOM 543 O O . PRO A 1 69 ? -2.440 -9.117 -7.445 1.00 90.31 69 PRO A O 1
ATOM 546 N N . PHE A 1 70 ? -4.670 -8.989 -7.233 1.00 92.62 70 PHE A N 1
ATOM 547 C CA . PHE A 1 70 ? -4.925 -9.056 -8.675 1.00 92.62 70 PHE A CA 1
ATOM 548 C C . PHE A 1 70 ? -4.420 -7.802 -9.396 1.00 92.62 70 PHE A C 1
ATOM 550 O O . PHE A 1 70 ? -3.784 -7.915 -10.445 1.00 92.62 70 PHE A O 1
ATOM 557 N N . ALA A 1 71 ? -4.635 -6.618 -8.815 1.00 90.81 71 ALA A N 1
ATOM 558 C CA . ALA A 1 71 ? -4.105 -5.365 -9.341 1.00 90.81 71 ALA A CA 1
ATOM 559 C C . ALA A 1 71 ? -2.569 -5.381 -9.364 1.00 90.81 71 ALA A C 1
ATOM 561 O O . ALA A 1 71 ? -1.963 -5.094 -10.396 1.00 90.81 71 ALA A O 1
ATOM 562 N N . ALA A 1 72 ? -1.932 -5.803 -8.267 1.00 90.44 72 ALA A N 1
ATOM 563 C CA . ALA A 1 72 ? -0.479 -5.938 -8.192 1.00 90.44 72 ALA A CA 1
ATOM 564 C C . ALA A 1 72 ? 0.075 -6.887 -9.270 1.00 90.44 72 ALA A C 1
ATOM 566 O O . ALA A 1 72 ? 1.057 -6.561 -9.943 1.00 90.44 72 ALA A O 1
ATOM 567 N N . HIS A 1 73 ? -0.574 -8.037 -9.476 1.00 91.44 73 HIS A N 1
ATOM 568 C CA . HIS A 1 73 ? -0.153 -9.013 -10.478 1.00 91.44 73 HIS A CA 1
ATOM 569 C C . HIS A 1 73 ? -0.323 -8.489 -11.911 1.00 91.44 73 HIS A C 1
ATOM 571 O O . HIS A 1 73 ? 0.582 -8.637 -12.731 1.00 91.44 73 HIS A O 1
ATOM 577 N N . ALA A 1 74 ? -1.439 -7.815 -12.206 1.00 92.12 74 ALA A N 1
ATOM 578 C CA . ALA A 1 74 ? -1.685 -7.211 -13.513 1.00 92.12 74 ALA A CA 1
ATOM 579 C C . ALA A 1 74 ? -0.644 -6.131 -13.857 1.00 92.12 74 ALA A C 1
ATOM 581 O O . ALA A 1 74 ? -0.111 -6.129 -14.969 1.00 92.12 74 ALA A O 1
ATOM 582 N N . ILE A 1 75 ? -0.298 -5.263 -12.897 1.00 90.31 75 ILE A N 1
ATOM 583 C CA . ILE A 1 75 ? 0.714 -4.209 -13.087 1.00 90.31 75 ILE A CA 1
ATOM 584 C C . ILE A 1 75 ? 2.100 -4.829 -13.306 1.00 90.31 75 ILE A C 1
ATOM 586 O O . ILE A 1 75 ? 2.812 -4.436 -14.2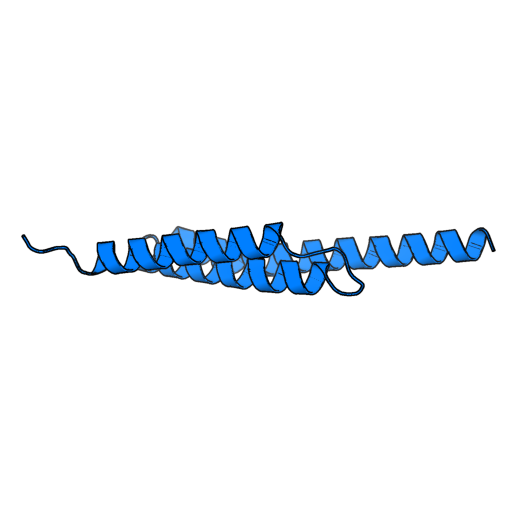30 1.00 90.31 75 ILE A O 1
ATOM 590 N N . ALA A 1 76 ? 2.482 -5.825 -12.498 1.00 89.75 76 ALA A N 1
ATOM 591 C CA . ALA A 1 76 ? 3.766 -6.511 -12.648 1.00 89.75 76 ALA A CA 1
ATOM 592 C C . ALA A 1 76 ? 3.888 -7.230 -14.002 1.00 89.75 76 ALA A C 1
ATOM 594 O O . ALA A 1 76 ? 4.950 -7.214 -14.625 1.00 89.75 76 ALA A O 1
ATOM 595 N N . ASN A 1 77 ? 2.798 -7.842 -14.467 1.00 92.31 77 ASN A N 1
ATOM 596 C CA . ASN A 1 77 ? 2.751 -8.538 -15.744 1.00 92.31 77 ASN A CA 1
ATOM 597 C C . ASN A 1 77 ? 2.875 -7.565 -16.927 1.00 92.31 77 ASN A C 1
ATOM 599 O O . ASN A 1 77 ? 3.664 -7.810 -17.838 1.00 92.31 77 ASN A O 1
ATOM 603 N N . ALA A 1 78 ? 2.159 -6.437 -16.894 1.00 90.31 78 ALA A N 1
ATOM 604 C CA . ALA A 1 78 ? 2.269 -5.399 -17.920 1.00 90.31 78 ALA A CA 1
ATOM 605 C C . ALA A 1 78 ? 3.713 -4.877 -18.046 1.00 90.31 78 ALA A C 1
ATOM 607 O O . ALA A 1 78 ? 4.288 -4.878 -19.133 1.00 90.31 78 ALA A O 1
ATOM 608 N N . ASP A 1 79 ? 4.339 -4.550 -16.915 1.00 90.19 79 ASP A N 1
ATOM 609 C CA . ASP A 1 79 ? 5.725 -4.073 -16.853 1.00 90.19 79 ASP A CA 1
ATOM 610 C C . ASP A 1 79 ? 6.749 -5.131 -17.324 1.00 90.19 79 ASP A C 1
ATOM 612 O O . ASP A 1 79 ? 7.772 -4.806 -17.936 1.00 90.19 79 ASP A O 1
ATOM 616 N N . TYR A 1 80 ? 6.478 -6.421 -17.096 1.00 89.19 80 TYR A N 1
ATOM 617 C CA . TYR A 1 80 ? 7.294 -7.509 -17.641 1.00 89.19 80 TYR A CA 1
ATOM 618 C C . TYR A 1 80 ? 7.233 -7.566 -19.175 1.00 89.19 80 TYR A C 1
ATOM 620 O O . TYR A 1 80 ? 8.281 -7.612 -19.830 1.00 89.19 80 TYR A O 1
ATOM 628 N N . TYR A 1 81 ? 6.028 -7.531 -19.751 1.00 90.69 81 TYR A N 1
ATOM 629 C CA . TYR A 1 81 ? 5.841 -7.571 -21.203 1.00 90.69 81 TYR A CA 1
ATOM 630 C C . TYR A 1 81 ? 6.396 -6.324 -21.901 1.00 90.69 81 TYR A C 1
ATOM 632 O O . TYR A 1 81 ? 7.020 -6.458 -22.957 1.00 90.69 81 TYR A O 1
ATOM 640 N N . ASP A 1 82 ? 6.272 -5.141 -21.296 1.00 89.38 82 ASP A N 1
ATOM 641 C CA . ASP A 1 82 ? 6.855 -3.905 -21.829 1.00 89.38 82 ASP A CA 1
ATOM 642 C C . ASP A 1 82 ? 8.385 -3.979 -21.897 1.00 89.38 82 ASP A C 1
ATOM 644 O O . ASP A 1 82 ? 8.981 -3.699 -22.943 1.00 89.38 82 ASP A O 1
ATOM 648 N N . ARG A 1 83 ? 9.040 -4.463 -20.831 1.00 87.44 83 ARG A N 1
ATOM 649 C CA . ARG A 1 83 ? 10.497 -4.683 -20.840 1.00 87.44 83 ARG A CA 1
ATOM 650 C C . ARG A 1 83 ? 10.931 -5.744 -21.848 1.00 87.44 83 ARG A C 1
ATOM 652 O O . ARG A 1 83 ? 12.008 -5.626 -22.439 1.00 87.44 83 ARG A O 1
ATOM 659 N N . MET A 1 84 ? 10.131 -6.793 -22.044 1.00 89.44 84 MET A N 1
ATOM 660 C CA . MET A 1 84 ? 10.409 -7.823 -23.048 1.00 89.44 84 MET A CA 1
ATOM 661 C C . MET A 1 84 ? 10.328 -7.245 -24.464 1.00 89.44 84 MET A C 1
ATOM 663 O O . MET A 1 84 ? 11.237 -7.466 -25.268 1.00 89.44 84 MET A O 1
ATOM 667 N N . LYS A 1 85 ? 9.284 -6.455 -24.743 1.00 90.56 85 LYS A N 1
ATOM 668 C CA . LYS A 1 85 ? 9.106 -5.757 -26.016 1.00 90.56 85 LYS A CA 1
ATOM 669 C C . LYS A 1 85 ? 10.278 -4.820 -26.284 1.00 90.56 85 LYS A C 1
ATOM 671 O O . LYS A 1 85 ? 10.882 -4.935 -27.340 1.00 90.56 85 LYS A O 1
A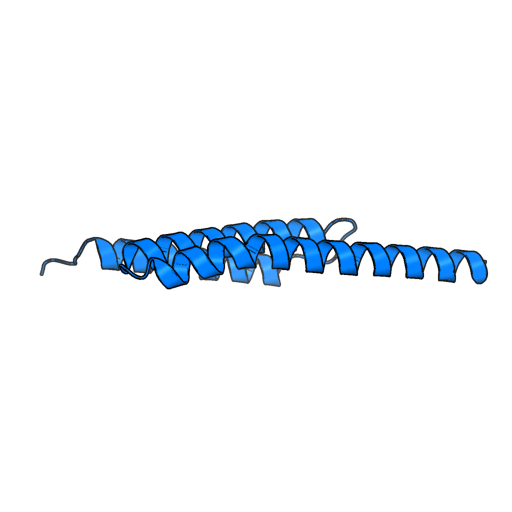TOM 676 N N . GLU A 1 86 ? 10.669 -3.985 -25.319 1.00 88.88 86 GLU A N 1
ATOM 677 C CA . GLU A 1 86 ? 11.800 -3.054 -25.455 1.00 88.88 86 GLU A CA 1
ATOM 678 C C . GLU A 1 86 ? 13.123 -3.772 -25.774 1.00 88.88 86 GLU A C 1
ATOM 680 O O . GLU A 1 86 ? 13.871 -3.348 -26.661 1.00 88.88 86 GLU A O 1
ATOM 685 N N . LYS A 1 87 ? 13.409 -4.893 -25.093 1.00 88.19 87 LYS A N 1
ATOM 686 C CA . LYS A 1 87 ? 14.589 -5.722 -25.390 1.00 88.19 87 LYS A CA 1
ATOM 687 C C . LYS A 1 87 ? 14.553 -6.283 -26.809 1.00 88.19 87 LYS A C 1
ATOM 689 O O . LYS A 1 87 ? 15.587 -6.285 -27.476 1.00 88.19 87 LYS A O 1
ATOM 694 N N . LEU A 1 88 ? 13.390 -6.743 -27.269 1.00 91.25 88 LEU A N 1
ATOM 695 C CA . LEU A 1 88 ? 13.222 -7.260 -28.625 1.00 91.25 88 LEU A CA 1
ATOM 696 C C . LEU A 1 88 ? 13.448 -6.159 -29.670 1.00 91.25 88 LEU A C 1
ATOM 698 O O . LEU A 1 88 ? 14.212 -6.370 -30.609 1.00 91.25 88 LEU A O 1
ATOM 702 N N . THR A 1 89 ? 12.871 -4.966 -29.483 1.00 90.94 89 THR A N 1
ATOM 703 C CA . THR A 1 89 ? 13.076 -3.834 -30.404 1.00 90.94 89 THR A CA 1
ATOM 704 C C . THR A 1 89 ? 14.535 -3.396 -30.460 1.00 90.94 89 THR A C 1
ATOM 706 O O . THR A 1 89 ? 15.030 -3.075 -31.537 1.00 90.94 89 THR A O 1
ATOM 709 N N . ARG A 1 90 ? 15.242 -3.390 -29.320 1.00 88.62 90 ARG A N 1
ATOM 710 C CA . ARG A 1 90 ? 16.682 -3.083 -29.289 1.00 88.62 90 ARG A CA 1
ATOM 711 C C . ARG A 1 90 ? 17.505 -4.126 -30.039 1.00 88.62 90 ARG A C 1
ATOM 713 O O . ARG A 1 90 ? 18.404 -3.743 -30.772 1.00 88.62 90 ARG A O 1
ATOM 720 N N . LYS A 1 91 ? 17.177 -5.414 -29.895 1.00 86.38 91 LYS A N 1
ATOM 721 C CA . LYS A 1 91 ? 17.870 -6.504 -30.598 1.00 86.38 91 LYS A CA 1
ATOM 722 C C . LYS A 1 91 ? 17.651 -6.473 -32.115 1.00 86.38 91 LYS A C 1
ATOM 724 O O . LYS A 1 91 ? 18.537 -6.878 -32.844 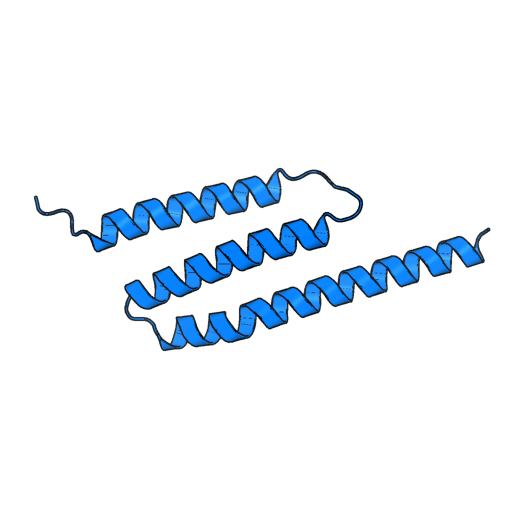1.00 86.38 91 LYS A O 1
ATOM 729 N N . LEU A 1 92 ? 16.494 -5.999 -32.581 1.00 86.56 92 LEU A N 1
ATOM 730 C CA . LEU A 1 92 ? 16.190 -5.858 -34.013 1.00 86.56 92 LEU A CA 1
ATOM 731 C C . LEU A 1 92 ? 16.817 -4.609 -34.660 1.00 86.56 92 LEU A C 1
ATOM 733 O O . LEU A 1 92 ? 16.903 -4.547 -35.881 1.00 86.56 92 LEU A O 1
ATOM 737 N N . ARG A 1 93 ? 17.204 -3.599 -33.865 1.00 83.25 93 ARG A N 1
ATOM 738 C CA . ARG A 1 93 ? 17.874 -2.372 -34.342 1.00 83.25 93 ARG A CA 1
ATOM 739 C C . ARG A 1 93 ? 19.404 -2.431 -34.295 1.00 83.25 93 ARG A C 1
ATOM 741 O O . ARG A 1 93 ? 20.025 -1.507 -34.813 1.00 83.25 93 ARG A O 1
ATOM 748 N N . GLY A 1 94 ? 19.972 -3.417 -33.601 1.00 68.75 94 GLY A N 1
ATOM 749 C CA . GLY A 1 94 ? 21.414 -3.580 -33.402 1.00 68.75 94 GLY A CA 1
ATOM 750 C C . GLY A 1 94 ? 22.036 -4.582 -34.356 1.00 68.75 94 GLY A C 1
ATOM 751 O O . GLY A 1 94 ? 21.287 -5.436 -34.878 1.00 68.75 94 GLY A O 1
#

Foldseek 3Di:
DDPDPLVVVVVVLVVVLVVLVVVLVPDDDDDCNLVVSLVSVLVSLLSVLVNCVSVVNPVVSVVSVVVSVVVSVVSVVVVVVVVVVVVVVVVVVD